Protein AF-E9CVI7-F1 (afdb_monomer)

InterPro domains:
  IPR015943 WD40/YVTN repeat-like-containing domain superfamily [G3DSA:2.130.10.10] (1-121)
  IPR036322 WD40-repeat-containing domain superfamily [SSF50978] (2-118)

Organism: Coccidioides posadasii (strain RMSCC 757 / Silveira) (NCBI:txid443226)

Sequence (121 aa):
MDDTVKLWNVDLDSKEIYCQYRLFLGAVTPALAVSFSPDGYAIAAASYNNLTIWNADRGGTPMAAWDGYLDKSNDEANHDKSIELDPSSVSMMDRPLSWDTDGKKLALGFGEKVAIINLQR

Mean predicted aligned error: 10.74 Å

Secondary structure (DSSP,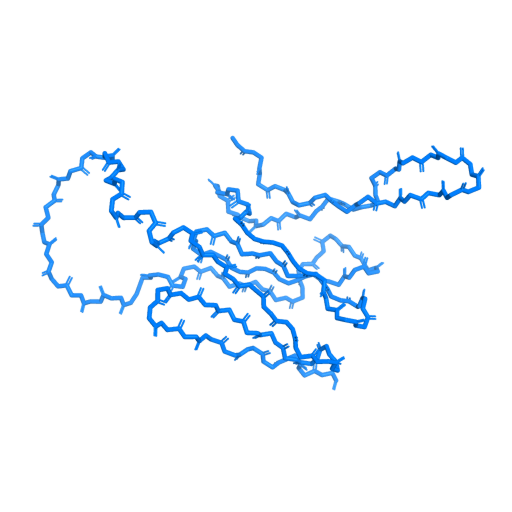 8-state):
---EEEEEEEETTTTEEEEEEEEE-SSSS--SEEEE-TTSSEEEEE-SS-EEEEETTT-SSEEEEE--TTTT--------------TTGGGGG---EEE-TTSSEEEEEETTEEEEEE---

Radius of gyration: 16.55 Å; Cα contacts (8 Å, |Δi|>4): 226; chains: 1; bounding box: 49×38×40 Å

pLDDT: mean 74.53, std 16.67, range [36.34, 92.75]

Solvent-accessible surface area (backbone atoms only — not comparable to full-atom values): 7503 Å² total; per-residue (Å²): 130,67,36,61,51,71,43,68,45,74,43,80,88,80,69,47,76,47,77,73,34,68,35,72,66,89,40,103,48,46,70,68,27,74,45,69,26,73,71,58,55,33,37,39,36,31,33,91,46,34,42,37,30,29,40,58,87,75,41,71,57,65,76,44,75,45,77,60,78,68,82,75,74,88,68,94,71,94,71,97,66,81,92,71,85,52,82,81,57,55,62,73,60,58,46,55,69,47,57,39,83,82,42,41,35,40,39,40,43,51,75,98,45,74,48,78,45,75,56,87,125

Structure (mmCIF, N/CA/C/O backbone):
data_AF-E9CVI7-F1
#
_entry.id   AF-E9CVI7-F1
#
loop_
_atom_site.group_PDB
_atom_site.id
_atom_site.type_symbol
_atom_site.label_atom_id
_atom_site.label_alt_id
_atom_site.label_comp_id
_atom_site.label_asym_id
_atom_site.label_entity_id
_atom_site.label_seq_id
_atom_site.pdbx_PDB_ins_code
_atom_site.Cartn_x
_atom_site.Cartn_y
_atom_site.Cartn_z
_atom_site.occupancy
_atom_site.B_iso_or_equiv
_atom_site.auth_seq_id
_atom_site.auth_comp_id
_atom_site.auth_asym_id
_atom_site.auth_atom_id
_atom_site.pdbx_PDB_model_num
ATOM 1 N N . MET A 1 1 ? 13.576 11.525 8.155 1.00 57.78 1 MET A N 1
ATOM 2 C CA . MET A 1 1 ? 12.304 11.185 7.491 1.00 57.78 1 MET A CA 1
ATOM 3 C C . MET A 1 1 ? 11.979 9.753 7.842 1.00 57.78 1 MET A C 1
ATOM 5 O O . MET A 1 1 ? 12.881 8.928 7.823 1.00 57.78 1 MET A O 1
ATOM 9 N N . ASP A 1 2 ? 10.738 9.508 8.225 1.00 67.44 2 ASP A N 1
ATOM 10 C CA . ASP A 1 2 ? 10.204 8.221 8.647 1.00 67.44 2 ASP A CA 1
ATOM 11 C C . ASP A 1 2 ? 10.075 7.310 7.414 1.00 67.44 2 ASP A C 1
ATOM 13 O O . ASP A 1 2 ? 9.474 7.693 6.413 1.00 67.44 2 ASP A O 1
ATOM 17 N N . ASP A 1 3 ? 10.613 6.100 7.483 1.00 77.62 3 ASP A N 1
ATOM 18 C CA . ASP A 1 3 ? 10.599 5.065 6.436 1.00 77.62 3 ASP A CA 1
ATOM 19 C C . ASP A 1 3 ? 9.446 4.064 6.615 1.00 77.62 3 ASP A C 1
ATOM 21 O O . ASP A 1 3 ? 9.492 2.905 6.190 1.00 77.62 3 ASP A O 1
ATOM 25 N N . THR A 1 4 ? 8.387 4.518 7.286 1.00 83.69 4 THR A N 1
ATOM 26 C CA . THR A 1 4 ? 7.274 3.665 7.698 1.00 83.69 4 THR A CA 1
ATOM 27 C C . THR A 1 4 ? 5.974 4.107 7.055 1.00 83.69 4 THR A C 1
ATOM 29 O O . THR A 1 4 ? 5.621 5.285 7.072 1.00 83.69 4 THR A O 1
ATOM 32 N N . VAL A 1 5 ? 5.216 3.137 6.553 1.00 86.31 5 VAL A N 1
ATOM 33 C CA . VAL A 1 5 ? 3.796 3.295 6.242 1.00 86.31 5 VAL A CA 1
ATOM 34 C C . VAL A 1 5 ? 3.007 2.782 7.435 1.00 86.31 5 VAL A C 1
ATOM 36 O O . VAL A 1 5 ? 3.233 1.679 7.927 1.00 86.31 5 VAL A O 1
ATOM 39 N N . LYS A 1 6 ? 2.091 3.599 7.950 1.00 88.38 6 LYS A N 1
ATOM 40 C CA . LYS A 1 6 ? 1.266 3.241 9.107 1.00 88.38 6 LYS A CA 1
ATOM 41 C C . LYS A 1 6 ? -0.143 2.947 8.628 1.00 88.38 6 LYS A C 1
ATOM 43 O O . LYS A 1 6 ? -0.765 3.806 8.008 1.00 88.38 6 LYS A O 1
ATOM 48 N N . LEU A 1 7 ? -0.629 1.751 8.938 1.00 88.12 7 LEU A N 1
ATOM 49 C CA . LEU A 1 7 ? -2.021 1.392 8.741 1.00 88.12 7 LEU A CA 1
ATOM 50 C C . LEU A 1 7 ? -2.800 1.710 10.012 1.00 88.12 7 LEU A C 1
ATOM 52 O O . LEU A 1 7 ? -2.477 1.208 11.091 1.00 88.12 7 LEU A O 1
ATOM 56 N N . TRP A 1 8 ? -3.818 2.547 9.870 1.00 89.75 8 TRP A N 1
ATOM 57 C CA . TRP A 1 8 ? -4.698 2.953 10.953 1.00 89.75 8 TRP A CA 1
ATOM 58 C C . TRP A 1 8 ? -6.065 2.331 10.734 1.00 89.75 8 TRP A C 1
ATOM 60 O O . TRP A 1 8 ? -6.589 2.379 9.623 1.00 89.75 8 TRP A O 1
ATOM 70 N N . ASN A 1 9 ? -6.627 1.769 11.797 1.00 88.75 9 ASN A N 1
ATOM 71 C CA . ASN A 1 9 ? -8.019 1.364 11.810 1.00 88.75 9 ASN A CA 1
ATOM 72 C C . ASN A 1 9 ? -8.828 2.442 12.539 1.00 88.75 9 ASN A C 1
ATOM 74 O O . ASN A 1 9 ? -8.368 3.004 13.539 1.00 88.75 9 ASN A O 1
ATOM 78 N N . VAL A 1 10 ? -9.999 2.749 11.992 1.00 90.56 10 VAL A N 1
ATOM 79 C CA . VAL A 1 10 ? -10.933 3.732 12.531 1.00 90.56 10 VAL A CA 1
ATOM 80 C C . VAL A 1 10 ? -12.185 2.978 12.923 1.00 90.56 10 VAL A C 1
ATOM 82 O O . VAL A 1 10 ? -12.915 2.479 12.068 1.00 90.56 10 VAL A O 1
ATOM 85 N N . ASP A 1 11 ? -12.429 2.910 14.221 1.00 91.00 11 ASP A N 1
ATOM 86 C CA . ASP A 1 11 ? -13.678 2.387 14.738 1.00 91.00 11 ASP A CA 1
ATOM 87 C C . ASP A 1 11 ? -14.704 3.526 14.763 1.00 91.00 11 ASP A C 1
ATOM 89 O O . ASP A 1 11 ? -14.529 4.544 15.436 1.00 91.00 11 ASP A O 1
ATOM 93 N N . LEU A 1 12 ? -15.761 3.379 13.965 1.00 91.50 12 LEU A N 1
ATOM 94 C CA . LEU A 1 12 ? -16.803 4.394 13.822 1.00 91.50 12 LEU A CA 1
ATOM 95 C C . LEU A 1 12 ? -17.733 4.451 15.040 1.00 91.50 12 LEU A C 1
ATOM 97 O O . LEU A 1 12 ? -18.284 5.520 15.317 1.00 91.50 12 LEU A O 1
ATOM 101 N N . ASP A 1 13 ? -17.885 3.341 15.766 1.00 91.50 13 ASP A N 1
ATOM 102 C CA . ASP A 1 13 ? -18.773 3.256 16.924 1.00 91.50 13 ASP A CA 1
ATOM 103 C C . ASP A 1 13 ? -18.117 3.907 18.144 1.00 91.50 13 ASP A C 1
ATOM 105 O O . ASP A 1 13 ? -18.719 4.757 18.806 1.00 91.50 13 ASP A O 1
ATOM 109 N N . SER A 1 14 ? -16.853 3.566 18.409 1.00 91.06 14 SER A N 1
ATOM 110 C CA . SER A 1 14 ? -16.077 4.158 19.507 1.00 91.06 14 SER A CA 1
ATOM 111 C C . SER A 1 14 ? -15.459 5.519 19.158 1.00 91.06 14 SER A C 1
ATOM 113 O O . SER A 1 14 ? -15.078 6.266 20.059 1.00 91.06 14 SER A O 1
ATOM 115 N N . LYS A 1 15 ? -15.407 5.885 17.865 1.00 91.19 15 LYS A N 1
ATOM 116 C CA . LYS A 1 15 ? -14.709 7.072 17.326 1.00 91.19 15 LYS A CA 1
ATOM 117 C C . LYS A 1 15 ? -13.218 7.098 17.663 1.00 91.19 15 LYS A C 1
ATOM 119 O O . LYS A 1 15 ? -12.610 8.170 17.727 1.00 91.19 15 LYS A O 1
ATOM 124 N N . GLU A 1 16 ? -12.627 5.930 17.871 1.00 92.75 16 GLU A N 1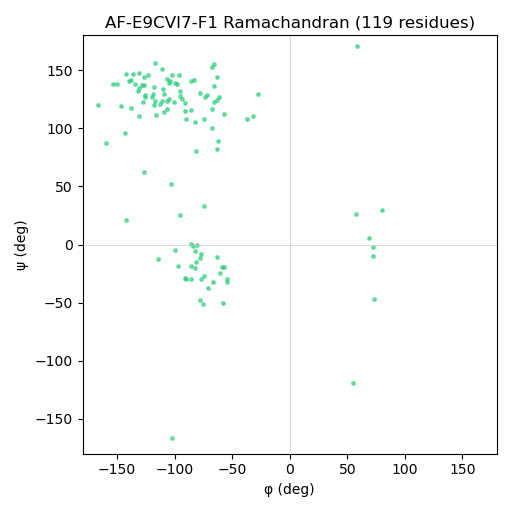
ATOM 125 C CA . GLU A 1 16 ? -11.207 5.788 18.150 1.00 92.75 16 GLU A CA 1
ATOM 126 C C . GLU A 1 16 ? -10.426 5.464 16.875 1.00 92.75 16 GLU A C 1
ATOM 128 O O . GLU A 1 16 ? -10.891 4.769 15.969 1.00 92.75 16 GLU A O 1
ATOM 133 N N . ILE A 1 17 ? -9.201 5.983 16.814 1.00 91.75 17 ILE A N 1
ATOM 134 C CA . ILE A 1 17 ? -8.249 5.704 15.743 1.00 91.75 17 ILE A CA 1
ATOM 135 C C . ILE A 1 17 ? -7.046 5.038 16.390 1.00 91.75 17 ILE A C 1
ATOM 137 O O . ILE A 1 17 ? -6.381 5.641 17.235 1.00 91.75 17 ILE A O 1
ATOM 141 N N . TYR A 1 18 ? -6.735 3.814 15.980 1.00 90.81 18 TYR A N 1
ATOM 142 C CA . TYR A 1 18 ? -5.570 3.096 16.482 1.00 90.81 18 TYR A CA 1
ATOM 143 C C . TYR A 1 18 ? -4.686 2.614 15.336 1.00 90.81 18 TYR A C 1
ATOM 145 O O . TYR A 1 18 ? -5.143 2.258 14.250 1.00 90.81 18 TYR A O 1
ATOM 153 N N . CYS A 1 19 ? -3.374 2.641 15.568 1.00 89.06 19 CYS A N 1
ATOM 154 C CA . CYS A 1 19 ? -2.398 2.143 14.606 1.00 89.06 19 CYS A CA 1
ATOM 155 C C . CYS A 1 19 ? -2.445 0.616 14.633 1.00 89.06 19 CYS A C 1
ATOM 157 O O . CYS A 1 19 ? -1.973 0.008 15.591 1.00 89.06 19 CYS A O 1
ATOM 159 N N . GLN A 1 20 ? -2.992 0.011 13.582 1.00 88.00 20 GLN A N 1
ATOM 160 C CA . GLN A 1 20 ? -3.077 -1.437 13.446 1.00 88.00 20 GLN A CA 1
ATOM 161 C C . GLN A 1 20 ? -1.710 -2.029 13.087 1.00 88.00 20 GLN A C 1
ATOM 163 O O . GLN A 1 20 ? -1.222 -2.914 13.786 1.00 88.00 20 GLN A O 1
ATOM 168 N N . TYR A 1 21 ? -1.048 -1.491 12.055 1.00 87.56 21 TYR A N 1
ATOM 169 C CA . TYR A 1 21 ? 0.264 -1.975 11.616 1.00 87.56 21 TYR A CA 1
ATOM 170 C C . TYR A 1 21 ? 1.232 -0.840 11.304 1.00 87.56 21 TYR A C 1
ATOM 172 O O . TYR A 1 21 ? 0.859 0.212 10.787 1.00 87.56 21 TYR A O 1
ATOM 180 N N . ARG A 1 22 ? 2.516 -1.086 11.576 1.00 86.88 22 ARG A N 1
ATOM 181 C CA . ARG A 1 22 ? 3.630 -0.290 11.053 1.00 86.88 22 ARG A CA 1
ATOM 182 C C . ARG A 1 22 ? 4.368 -1.136 10.030 1.00 86.88 22 ARG A C 1
ATOM 184 O O . ARG A 1 22 ? 4.933 -2.170 10.372 1.00 86.88 22 ARG A O 1
ATOM 191 N N . LEU A 1 23 ? 4.306 -0.708 8.781 1.00 86.19 23 LEU A N 1
ATOM 192 C CA . LEU A 1 23 ? 4.878 -1.369 7.621 1.00 86.19 23 LEU A CA 1
ATOM 193 C C . LEU A 1 23 ? 6.192 -0.675 7.277 1.00 86.19 23 LEU A C 1
ATOM 195 O O . LEU A 1 23 ? 6.231 0.541 7.090 1.00 86.19 23 LEU A O 1
ATOM 199 N N . PHE A 1 24 ? 7.274 -1.442 7.249 1.00 82.44 24 PHE A N 1
ATOM 200 C CA . PHE A 1 24 ? 8.614 -0.916 7.021 1.00 82.44 24 PHE A CA 1
ATOM 201 C C . PHE A 1 24 ? 8.955 -0.988 5.533 1.00 82.44 24 PHE A C 1
ATOM 203 O O . PHE A 1 24 ? 8.871 -2.070 4.953 1.00 82.44 24 PHE A O 1
ATOM 210 N N . LEU A 1 25 ? 9.331 0.141 4.919 1.00 75.56 25 LEU A N 1
ATOM 211 C CA . LEU A 1 25 ? 9.686 0.187 3.493 1.00 75.56 25 LEU A CA 1
ATOM 212 C C . LEU A 1 25 ? 11.093 -0.338 3.197 1.00 75.56 25 LEU A C 1
ATOM 214 O O . LEU A 1 25 ? 11.446 -0.480 2.031 1.00 75.56 25 LEU A O 1
ATOM 218 N N . GLY A 1 26 ? 11.928 -0.560 4.217 1.00 63.97 26 GLY A N 1
ATOM 219 C CA . GLY A 1 26 ? 13.326 -0.962 4.020 1.00 63.97 26 GLY A CA 1
ATOM 220 C C . GLY A 1 26 ? 14.237 0.156 3.497 1.00 63.97 26 GLY A C 1
ATOM 221 O O . GLY A 1 26 ? 15.454 -0.001 3.490 1.00 63.97 26 GLY A O 1
ATOM 222 N N . ALA A 1 27 ? 13.669 1.290 3.077 1.00 63.50 27 ALA A N 1
ATOM 223 C CA . ALA A 1 27 ? 14.359 2.374 2.395 1.00 63.50 27 ALA A CA 1
ATOM 224 C C . ALA A 1 27 ? 14.613 3.556 3.333 1.00 63.50 27 ALA A C 1
ATOM 226 O O . ALA A 1 27 ? 13.696 3.994 4.011 1.00 63.50 27 ALA A O 1
ATOM 227 N N . VAL A 1 28 ? 15.772 4.215 3.241 1.00 65.56 28 VAL A N 1
ATOM 228 C CA . VAL A 1 28 ? 16.014 5.532 3.882 1.00 65.56 28 VAL A CA 1
ATOM 229 C C . VAL A 1 28 ? 15.294 6.664 3.115 1.00 65.56 28 VAL A C 1
ATOM 231 O O . VAL A 1 28 ? 15.797 7.774 2.973 1.00 65.56 28 VAL A O 1
ATOM 234 N N . THR A 1 29 ? 14.131 6.380 2.527 1.00 71.25 29 THR A N 1
ATOM 235 C CA . THR A 1 29 ? 13.347 7.337 1.735 1.00 71.25 29 THR A CA 1
ATOM 236 C C . THR A 1 29 ? 11.861 7.172 2.048 1.00 71.25 29 THR A C 1
ATOM 238 O O . THR A 1 29 ? 11.406 6.039 2.224 1.00 71.25 29 THR A O 1
ATOM 241 N N . PRO A 1 30 ? 11.095 8.275 2.132 1.00 75.88 30 PRO A N 1
ATOM 242 C CA . PRO A 1 30 ? 9.665 8.214 2.410 1.00 75.88 30 PRO A CA 1
ATOM 243 C C . PRO A 1 30 ? 8.899 7.540 1.263 1.00 75.88 30 PRO A C 1
ATOM 245 O O . PRO A 1 30 ? 9.327 7.563 0.104 1.00 75.88 30 PRO A O 1
ATOM 248 N N . ALA A 1 31 ? 7.730 6.980 1.579 1.00 81.69 31 ALA A N 1
ATOM 249 C CA . ALA A 1 31 ? 6.770 6.574 0.558 1.00 81.69 31 ALA A CA 1
ATOM 250 C C . ALA A 1 31 ? 6.244 7.824 -0.167 1.00 81.69 31 ALA A C 1
ATOM 252 O O . ALA A 1 31 ? 5.708 8.730 0.470 1.00 81.69 31 ALA A O 1
ATOM 253 N N . LEU A 1 32 ? 6.403 7.869 -1.489 1.00 83.00 32 LEU A N 1
ATOM 254 C CA . LEU A 1 32 ? 5.891 8.940 -2.350 1.00 83.00 32 LEU A CA 1
ATOM 255 C C . LEU A 1 32 ? 4.443 8.673 -2.770 1.00 83.00 32 LEU A C 1
ATOM 257 O O . LEU A 1 32 ? 3.672 9.606 -2.964 1.00 83.00 32 LEU A O 1
ATOM 261 N N . ALA A 1 33 ? 4.067 7.397 -2.870 1.00 85.50 33 ALA A N 1
ATOM 262 C CA . ALA A 1 33 ? 2.708 6.978 -3.167 1.00 85.50 33 ALA A CA 1
ATOM 263 C C . ALA A 1 33 ? 2.337 5.723 -2.382 1.00 85.50 33 ALA A C 1
ATOM 265 O O . ALA A 1 33 ? 3.173 4.847 -2.145 1.00 85.50 33 ALA A O 1
ATOM 266 N N . VAL A 1 34 ? 1.063 5.634 -2.009 1.00 87.81 34 VAL A N 1
ATOM 267 C CA . VAL A 1 34 ? 0.462 4.487 -1.324 1.00 87.81 34 VAL A CA 1
ATOM 268 C C . VAL A 1 34 ? -0.908 4.200 -1.926 1.00 87.81 34 VAL A C 1
ATOM 270 O O . VAL A 1 34 ? -1.633 5.130 -2.274 1.00 87.81 34 VAL A O 1
ATOM 273 N N . SER A 1 35 ? -1.270 2.926 -2.074 1.00 90.56 35 SER A N 1
ATOM 274 C CA . SER A 1 35 ? -2.569 2.546 -2.633 1.00 90.56 35 SER A CA 1
ATOM 275 C C . SER A 1 35 ? -3.032 1.178 -2.141 1.00 90.56 35 SER A C 1
ATOM 277 O O . SER A 1 35 ? -2.243 0.231 -2.082 1.00 90.56 35 SER A O 1
ATOM 279 N N . PHE A 1 36 ? -4.320 1.077 -1.824 1.00 88.81 36 PHE A N 1
ATOM 280 C CA . PHE A 1 36 ? -4.988 -0.181 -1.504 1.00 88.81 36 PHE A CA 1
ATOM 281 C C . PHE A 1 36 ? -5.413 -0.908 -2.771 1.00 88.81 36 PHE A C 1
ATOM 283 O O . PHE A 1 36 ? -5.913 -0.284 -3.708 1.00 88.81 36 PHE A O 1
ATOM 290 N N . SER A 1 37 ? -5.284 -2.232 -2.767 1.00 88.56 37 SER A N 1
ATOM 291 C CA . SER A 1 37 ? -5.980 -3.047 -3.750 1.00 88.56 37 SER A CA 1
ATOM 292 C C . SER A 1 37 ? -7.501 -2.886 -3.572 1.00 88.56 37 SER A C 1
ATOM 294 O O . SER A 1 37 ? -7.976 -2.764 -2.439 1.00 88.56 37 SER A O 1
ATOM 296 N N . PRO A 1 38 ? -8.297 -2.895 -4.657 1.00 86.12 38 PRO A N 1
ATOM 297 C CA . PRO A 1 38 ? -9.750 -2.730 -4.578 1.00 86.12 38 PRO A CA 1
ATOM 298 C C . PRO A 1 38 ? -10.454 -3.806 -3.749 1.00 86.12 38 PRO A C 1
ATOM 300 O O . PRO A 1 38 ? -11.532 -3.571 -3.215 1.00 86.12 38 PRO A O 1
ATOM 303 N N . ASP A 1 39 ? -9.831 -4.977 -3.622 1.00 85.50 39 ASP A N 1
ATOM 304 C CA . ASP A 1 39 ? -10.295 -6.088 -2.790 1.00 85.50 39 ASP A CA 1
ATOM 305 C C . ASP A 1 39 ? -9.877 -5.973 -1.308 1.00 85.50 39 ASP A C 1
ATOM 307 O O . ASP A 1 39 ? -10.204 -6.854 -0.515 1.00 85.50 39 ASP A O 1
ATOM 311 N N . GLY A 1 40 ? -9.136 -4.924 -0.930 1.00 85.94 40 GLY A N 1
ATOM 312 C CA . GLY A 1 40 ? -8.666 -4.661 0.433 1.00 85.94 40 GLY A CA 1
ATOM 313 C C . GLY A 1 40 ? -7.546 -5.579 0.929 1.00 85.94 40 GLY A C 1
ATOM 314 O O . GLY A 1 40 ? -7.052 -5.384 2.032 1.00 85.94 40 GLY A O 1
ATOM 315 N N . TYR A 1 41 ? -7.115 -6.560 0.138 1.00 86.25 41 TYR A N 1
ATOM 316 C CA . TYR A 1 41 ? -6.175 -7.595 0.573 1.00 86.25 41 TYR A CA 1
ATOM 317 C C . TYR A 1 41 ? -4.720 -7.117 0.649 1.00 86.25 41 TYR A C 1
ATOM 319 O O . TYR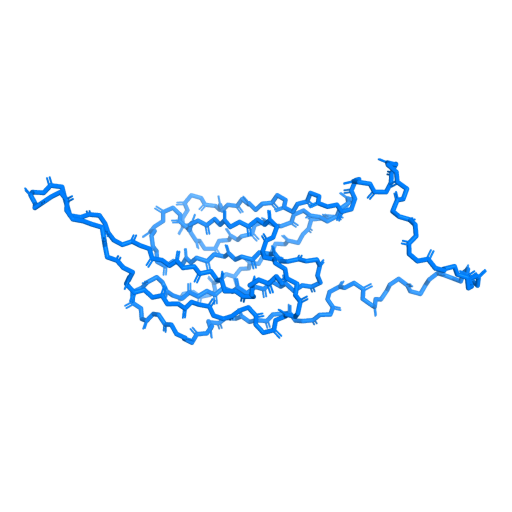 A 1 41 ? -3.927 -7.640 1.439 1.00 86.25 41 TYR A O 1
ATOM 327 N N . ALA A 1 42 ? -4.344 -6.154 -0.191 1.00 88.75 42 ALA A N 1
ATOM 328 C CA . ALA A 1 42 ? -2.973 -5.711 -0.355 1.00 88.75 42 ALA A CA 1
ATOM 329 C C . ALA A 1 42 ? -2.844 -4.188 -0.277 1.00 88.75 42 ALA A C 1
ATOM 331 O O . ALA A 1 42 ? -3.710 -3.427 -0.705 1.00 88.75 42 ALA A O 1
ATOM 332 N N . ILE A 1 43 ? -1.700 -3.751 0.238 1.00 89.25 43 ILE A N 1
ATOM 333 C CA . ILE A 1 43 ? -1.278 -2.352 0.258 1.00 89.25 43 ILE A CA 1
ATOM 334 C C . ILE A 1 43 ? 0.026 -2.273 -0.518 1.00 89.25 43 ILE A C 1
ATOM 336 O O . ILE A 1 43 ? 0.967 -2.999 -0.205 1.00 89.25 43 ILE A O 1
ATOM 340 N N . ALA A 1 44 ? 0.096 -1.387 -1.506 1.00 88.94 44 ALA A N 1
ATOM 341 C CA . ALA A 1 44 ? 1.333 -1.053 -2.198 1.00 88.94 44 ALA A CA 1
ATOM 342 C C . ALA A 1 44 ? 1.838 0.313 -1.737 1.00 88.94 44 ALA A C 1
ATOM 344 O O . ALA A 1 44 ? 1.052 1.252 -1.608 1.00 88.94 44 ALA A O 1
ATOM 345 N N . ALA A 1 45 ? 3.148 0.435 -1.542 1.00 87.75 45 ALA A N 1
ATOM 346 C CA . ALA A 1 45 ? 3.816 1.718 -1.385 1.00 87.75 45 ALA A CA 1
ATOM 347 C C . ALA A 1 45 ? 5.052 1.800 -2.273 1.00 87.75 45 ALA A C 1
ATOM 349 O O . ALA A 1 45 ? 5.894 0.900 -2.270 1.00 87.75 45 ALA A O 1
ATOM 350 N N . ALA A 1 46 ? 5.167 2.912 -2.990 1.00 85.12 46 ALA A N 1
ATOM 351 C CA . ALA A 1 46 ? 6.313 3.237 -3.820 1.00 85.12 46 ALA A CA 1
ATOM 352 C C . ALA A 1 46 ? 7.100 4.386 -3.182 1.00 85.12 46 ALA A C 1
ATOM 354 O O . ALA A 1 46 ? 6.531 5.420 -2.827 1.00 85.12 46 ALA A O 1
ATOM 355 N N . SER A 1 47 ? 8.408 4.206 -3.045 1.00 80.50 47 SER A N 1
ATOM 356 C CA . SER A 1 47 ? 9.366 5.260 -2.721 1.00 80.50 47 SER A CA 1
ATOM 357 C C . SER A 1 47 ? 10.124 5.691 -3.979 1.00 80.50 47 SER A C 1
ATOM 359 O O . SER A 1 47 ? 9.737 5.375 -5.109 1.00 80.50 47 SER A O 1
ATOM 361 N N . TYR A 1 48 ? 11.212 6.440 -3.794 1.00 75.75 48 TYR A N 1
ATOM 362 C CA . TYR A 1 48 ? 12.045 6.887 -4.903 1.00 75.75 48 TYR A CA 1
ATOM 363 C C . TYR A 1 48 ? 12.578 5.703 -5.726 1.00 75.75 48 TYR A C 1
ATOM 365 O O . TYR A 1 48 ? 12.355 5.675 -6.935 1.00 75.75 48 TYR A O 1
ATOM 373 N N . ASN A 1 49 ? 13.175 4.705 -5.061 1.00 74.69 49 ASN A N 1
ATOM 374 C CA . ASN A 1 49 ? 13.823 3.547 -5.695 1.00 74.69 49 ASN A CA 1
ATOM 375 C C . ASN A 1 49 ? 13.139 2.206 -5.414 1.00 74.69 49 ASN A C 1
ATOM 377 O O . ASN A 1 49 ? 13.506 1.211 -6.047 1.00 74.69 49 ASN A O 1
ATOM 381 N N . ASN A 1 50 ? 12.210 2.165 -4.455 1.00 80.06 50 ASN A N 1
ATOM 382 C CA . ASN A 1 50 ? 11.706 0.910 -3.921 1.00 80.06 50 ASN A CA 1
ATOM 383 C C . ASN A 1 50 ? 10.192 0.816 -4.077 1.00 80.06 50 ASN A C 1
ATOM 385 O O . ASN A 1 50 ? 9.467 1.803 -3.963 1.00 80.06 50 ASN A O 1
ATOM 389 N N . LEU A 1 51 ? 9.709 -0.397 -4.302 1.00 85.62 51 LEU A N 1
ATOM 390 C CA . LEU A 1 51 ? 8.294 -0.728 -4.267 1.00 85.62 51 LEU A CA 1
ATOM 391 C C . LEU A 1 51 ? 8.108 -1.875 -3.295 1.00 85.62 51 LEU A C 1
ATOM 393 O O . LEU A 1 51 ? 8.739 -2.920 -3.431 1.00 85.62 51 LEU A O 1
ATOM 397 N N . THR A 1 52 ? 7.212 -1.694 -2.338 1.00 86.88 52 THR A N 1
ATOM 398 C CA . THR A 1 52 ? 6.879 -2.744 -1.384 1.00 86.88 52 THR A CA 1
ATOM 399 C C . THR A 1 52 ? 5.377 -2.969 -1.361 1.00 86.88 52 THR A C 1
ATOM 401 O O . THR A 1 52 ? 4.590 -2.025 -1.402 1.00 86.88 52 THR A O 1
ATOM 404 N N . ILE A 1 53 ? 4.984 -4.239 -1.326 1.00 88.88 53 ILE A N 1
ATOM 405 C CA . ILE A 1 53 ? 3.600 -4.681 -1.216 1.00 88.88 53 ILE A CA 1
ATOM 406 C C . ILE A 1 53 ? 3.467 -5.490 0.068 1.00 88.88 53 ILE A C 1
ATOM 408 O O . ILE A 1 53 ? 4.232 -6.427 0.297 1.00 88.88 53 ILE A O 1
ATOM 412 N N . TRP A 1 54 ? 2.471 -5.163 0.884 1.00 89.56 54 TRP A N 1
ATOM 413 C CA . TRP A 1 54 ? 2.120 -5.899 2.096 1.00 89.56 54 TRP A CA 1
ATOM 414 C C . TRP A 1 54 ? 0.719 -6.473 1.990 1.00 89.56 54 TRP A C 1
ATOM 416 O O . TRP A 1 54 ? -0.134 -5.953 1.273 1.00 89.56 54 TRP A O 1
ATOM 426 N N . ASN A 1 55 ? 0.482 -7.521 2.768 1.00 88.31 55 ASN A N 1
ATOM 427 C CA . ASN A 1 55 ? -0.860 -7.992 3.051 1.00 88.31 55 ASN A CA 1
ATOM 428 C C . ASN A 1 55 ? -1.503 -7.076 4.106 1.00 88.31 55 ASN 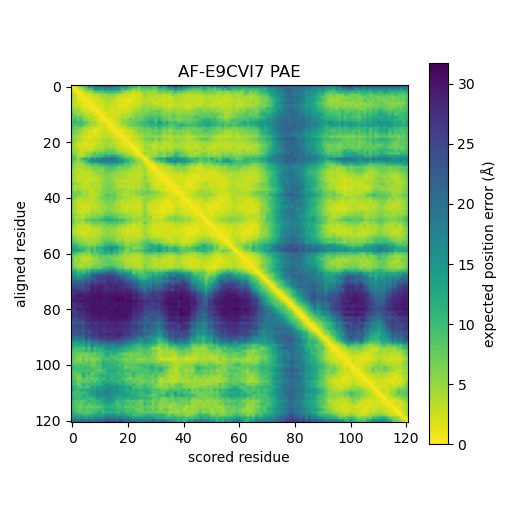A C 1
ATOM 430 O O . ASN A 1 55 ? -0.886 -6.828 5.146 1.00 88.31 55 ASN A O 1
ATOM 434 N N . ALA A 1 56 ? -2.720 -6.598 3.848 1.00 85.38 56 ALA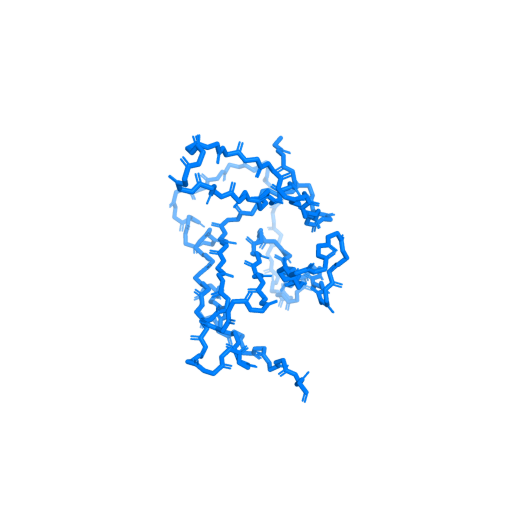 A N 1
ATOM 435 C CA . ALA A 1 56 ? -3.422 -5.682 4.743 1.00 85.38 56 ALA A CA 1
ATOM 436 C C . ALA A 1 56 ? -3.808 -6.332 6.085 1.00 85.38 56 ALA A C 1
ATOM 438 O O . ALA A 1 56 ? -3.769 -5.656 7.107 1.00 85.38 56 ALA A O 1
ATOM 439 N N . ASP A 1 57 ? -4.099 -7.639 6.095 1.00 83.75 57 ASP A N 1
ATOM 440 C CA . ASP A 1 57 ? -4.597 -8.366 7.274 1.00 83.75 57 ASP A CA 1
ATOM 441 C C . ASP A 1 57 ? -3.490 -8.983 8.135 1.00 83.75 57 ASP A C 1
ATOM 443 O O . ASP A 1 57 ? -3.669 -9.206 9.331 1.00 83.75 57 ASP A O 1
ATOM 447 N N . ARG A 1 58 ? -2.347 -9.336 7.535 1.00 79.12 58 ARG A N 1
ATOM 448 C CA . ARG A 1 58 ? -1.246 -9.988 8.266 1.00 79.12 58 ARG A CA 1
ATOM 449 C C . ARG A 1 58 ? -0.252 -8.993 8.849 1.00 79.12 58 ARG A C 1
ATOM 451 O O . ARG A 1 58 ? 0.332 -9.288 9.889 1.00 79.12 58 ARG A O 1
ATOM 458 N N . GLY A 1 59 ? -0.087 -7.832 8.210 1.00 72.19 59 GLY A N 1
ATOM 459 C CA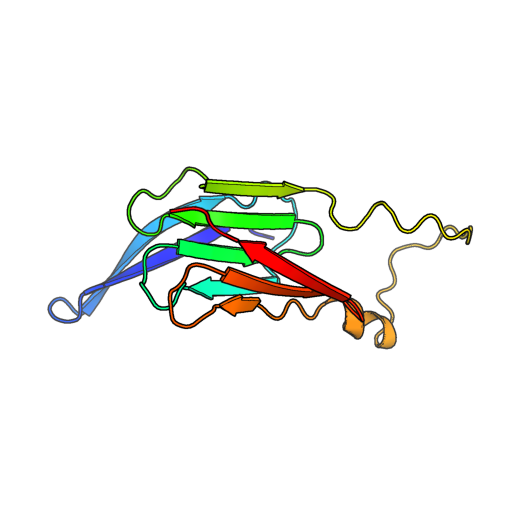 . GLY A 1 59 ? 0.850 -6.793 8.630 1.00 72.19 59 GLY A CA 1
ATOM 460 C C . GLY A 1 59 ? 2.317 -7.251 8.709 1.00 72.19 59 GLY A C 1
ATOM 461 O O . GLY A 1 59 ? 2.651 -8.428 8.592 1.00 72.19 59 GLY A O 1
ATOM 462 N N . GLY A 1 60 ? 3.226 -6.293 8.904 1.00 71.56 60 GLY A N 1
ATOM 463 C CA . GLY A 1 60 ? 4.623 -6.523 9.307 1.00 71.56 60 GLY A CA 1
ATOM 464 C C . GLY A 1 60 ? 5.578 -7.093 8.249 1.00 71.56 60 GLY A C 1
ATOM 465 O O . GLY A 1 60 ? 6.676 -6.565 8.093 1.00 71.56 60 GLY A O 1
ATOM 466 N N . THR A 1 61 ? 5.197 -8.136 7.509 1.00 82.31 61 THR A N 1
ATOM 467 C CA . THR A 1 61 ? 6.055 -8.774 6.498 1.00 82.31 61 THR A CA 1
ATOM 468 C C . THR A 1 61 ? 5.607 -8.389 5.087 1.00 82.31 61 THR A C 1
ATOM 470 O O . THR A 1 61 ? 4.432 -8.574 4.754 1.00 82.31 61 THR A O 1
ATOM 473 N N . PRO A 1 62 ? 6.504 -7.850 4.241 1.00 85.31 62 PRO A N 1
ATOM 474 C CA . PRO A 1 62 ? 6.170 -7.579 2.851 1.00 85.31 62 PRO A CA 1
ATOM 475 C C . PRO A 1 62 ? 5.913 -8.890 2.104 1.00 85.31 62 PRO A C 1
ATOM 477 O O . PRO A 1 62 ? 6.650 -9.862 2.247 1.00 85.31 62 PRO A O 1
ATOM 480 N N . MET A 1 63 ? 4.856 -8.908 1.297 1.00 85.75 63 MET A N 1
ATOM 481 C CA . MET A 1 63 ? 4.575 -9.991 0.355 1.00 85.75 63 MET A CA 1
ATOM 482 C C . MET A 1 63 ? 5.560 -9.976 -0.811 1.00 85.75 63 MET A C 1
ATOM 484 O O . MET A 1 63 ? 5.958 -11.025 -1.310 1.00 85.75 63 MET A O 1
ATOM 488 N N . ALA A 1 64 ? 5.931 -8.776 -1.247 1.00 84.06 64 ALA A N 1
ATOM 489 C CA . ALA A 1 64 ? 6.940 -8.553 -2.259 1.00 84.06 64 ALA A CA 1
ATOM 490 C C . ALA A 1 64 ? 7.615 -7.211 -1.987 1.00 84.06 64 ALA A C 1
ATOM 492 O O . ALA A 1 64 ? 6.950 -6.234 -1.640 1.00 84.06 64 ALA A O 1
ATOM 493 N N . ALA A 1 65 ? 8.930 -7.176 -2.138 1.00 83.69 65 ALA A N 1
ATOM 494 C CA . ALA A 1 65 ? 9.721 -5.965 -2.049 1.00 83.69 65 ALA A CA 1
ATOM 495 C C . ALA A 1 65 ? 10.692 -5.949 -3.220 1.00 83.69 65 ALA A C 1
ATOM 497 O O . ALA A 1 65 ? 11.267 -6.973 -3.594 1.00 83.69 65 ALA A O 1
ATOM 498 N N . TRP A 1 66 ? 10.835 -4.776 -3.801 1.00 81.31 66 TRP A N 1
ATOM 499 C CA . TRP A 1 66 ? 11.663 -4.531 -4.955 1.00 81.31 66 TRP A CA 1
ATOM 500 C C . TRP A 1 66 ? 12.522 -3.317 -4.666 1.00 81.31 66 TRP A C 1
ATOM 502 O O . TRP A 1 66 ? 12.004 -2.204 -4.604 1.00 81.31 66 TRP A O 1
ATOM 512 N N . ASP A 1 67 ? 13.821 -3.550 -4.516 1.00 74.19 67 ASP A N 1
ATOM 513 C CA . ASP A 1 67 ? 14.813 -2.512 -4.265 1.00 74.19 67 ASP A CA 1
ATOM 514 C C . ASP A 1 67 ? 15.653 -2.264 -5.522 1.00 74.19 67 ASP A C 1
ATOM 516 O O . ASP A 1 67 ? 16.002 -3.197 -6.248 1.00 74.19 67 ASP A O 1
ATOM 520 N N . GLY A 1 68 ? 15.997 -0.999 -5.778 1.00 61.03 68 GLY A N 1
ATOM 521 C CA . GLY A 1 68 ? 16.955 -0.643 -6.832 1.00 61.03 68 GLY A CA 1
ATOM 522 C C . GLY A 1 68 ? 16.388 -0.624 -8.256 1.00 61.03 68 GLY A C 1
ATOM 523 O O . GLY A 1 68 ? 17.130 -0.840 -9.212 1.00 61.03 68 GLY A O 1
ATOM 524 N N . TYR A 1 69 ? 15.097 -0.316 -8.431 1.00 58.84 69 TYR A N 1
ATOM 525 C CA . TYR A 1 69 ? 14.461 -0.237 -9.761 1.00 58.84 69 TYR A CA 1
ATOM 526 C C . TYR A 1 69 ? 15.037 0.852 -10.686 1.00 58.84 69 TYR A C 1
ATOM 528 O O . TYR A 1 69 ? 14.723 0.864 -11.877 1.00 58.84 69 TYR A O 1
ATOM 536 N N . LEU A 1 70 ? 15.880 1.749 -10.162 1.00 53.19 70 LEU A N 1
ATOM 537 C CA . LEU A 1 70 ? 16.462 2.865 -10.907 1.00 53.19 70 LEU A CA 1
ATOM 538 C C . LEU A 1 70 ? 17.900 2.646 -11.412 1.00 53.19 70 LEU A C 1
ATOM 540 O O . LEU A 1 70 ? 18.364 3.477 -12.182 1.00 53.19 70 LEU A O 1
ATOM 544 N N . ASP A 1 71 ? 18.585 1.538 -11.100 1.00 46.53 71 ASP A N 1
ATOM 545 C CA . ASP A 1 71 ? 20.003 1.377 -11.489 1.00 46.53 71 ASP A CA 1
ATOM 546 C C . ASP A 1 71 ? 20.236 0.444 -12.690 1.00 46.53 71 ASP A C 1
ATOM 548 O O . ASP A 1 71 ? 20.998 -0.520 -12.629 1.00 46.53 71 ASP A O 1
ATOM 552 N N . LYS A 1 72 ? 19.527 0.702 -13.800 1.00 44.66 72 LYS A N 1
ATOM 553 C CA . LYS A 1 72 ? 19.865 0.143 -15.129 1.00 44.66 72 LYS A CA 1
ATOM 554 C C . LYS A 1 72 ? 19.646 1.114 -16.292 1.00 44.66 72 LYS A C 1
ATOM 556 O O . LYS A 1 72 ? 19.531 0.673 -17.435 1.00 44.66 72 LYS A O 1
ATOM 561 N N . SER A 1 73 ? 19.609 2.424 -16.052 1.00 41.97 73 SER A N 1
ATOM 562 C CA . SER A 1 73 ? 19.979 3.365 -17.113 1.00 41.97 73 SER A CA 1
ATOM 563 C C . SER A 1 73 ? 21.502 3.459 -17.133 1.00 41.97 73 SER A C 1
ATOM 565 O O . SER A 1 73 ? 22.089 4.381 -16.574 1.00 41.97 73 SER A O 1
ATOM 567 N N . ASN A 1 74 ? 22.140 2.470 -17.762 1.00 40.00 74 ASN A N 1
ATOM 568 C CA . ASN A 1 74 ? 23.412 2.725 -18.424 1.00 40.00 74 ASN A CA 1
ATOM 569 C C . ASN A 1 74 ? 23.109 3.748 -19.521 1.00 40.00 74 ASN A C 1
ATOM 571 O O . ASN A 1 74 ? 22.763 3.354 -20.625 1.00 40.00 74 ASN A O 1
ATOM 575 N N . ASP A 1 75 ? 23.186 5.029 -19.193 1.00 41.25 75 ASP A N 1
ATOM 576 C CA . ASP A 1 75 ? 23.476 6.060 -20.173 1.00 41.25 75 ASP A CA 1
ATOM 577 C C . ASP A 1 75 ? 24.468 7.026 -19.532 1.00 41.25 75 ASP A C 1
ATOM 579 O O . ASP A 1 75 ? 24.260 7.614 -18.470 1.00 41.25 75 ASP A O 1
ATOM 583 N N . GLU A 1 76 ? 25.623 7.061 -20.174 1.00 46.03 76 GLU A N 1
ATOM 584 C CA . GLU A 1 76 ? 26.824 7.792 -19.837 1.00 46.03 76 GLU A CA 1
ATOM 585 C C . GLU A 1 76 ? 26.544 9.296 -19.724 1.00 46.03 76 GLU A C 1
ATOM 587 O O . GLU A 1 76 ? 26.316 9.966 -20.726 1.00 46.03 76 GLU A O 1
ATOM 592 N N . ALA A 1 77 ? 26.640 9.867 -18.523 1.00 37.91 77 ALA A N 1
ATOM 593 C CA . ALA A 1 77 ? 26.955 11.286 -18.364 1.00 37.91 77 ALA A CA 1
ATOM 594 C C . ALA A 1 77 ? 27.489 11.562 -16.958 1.00 37.91 77 ALA A C 1
ATOM 596 O O . ALA A 1 77 ? 26.781 11.919 -16.023 1.00 37.91 77 ALA A O 1
ATOM 597 N N . ASN A 1 78 ? 28.797 11.388 -16.849 1.00 41.22 78 ASN A N 1
ATOM 598 C CA . ASN A 1 78 ? 29.675 12.068 -15.916 1.00 41.22 78 ASN A CA 1
ATOM 599 C C . ASN A 1 78 ? 29.196 13.504 -15.592 1.00 41.22 78 ASN A C 1
ATOM 601 O O . ASN A 1 78 ? 29.302 14.375 -16.452 1.00 41.22 78 ASN A O 1
ATOM 605 N N . HIS A 1 79 ? 28.728 13.774 -14.371 1.00 36.34 79 HIS A N 1
ATOM 606 C CA . HIS A 1 79 ? 29.209 14.937 -13.623 1.00 36.34 79 HIS A CA 1
ATOM 607 C C . HIS A 1 79 ? 28.805 14.883 -12.148 1.00 36.34 79 HIS A C 1
ATOM 609 O O . HIS A 1 79 ? 27.631 14.916 -11.789 1.00 36.34 79 HIS A O 1
ATOM 615 N N . ASP A 1 80 ? 29.836 14.881 -11.314 1.00 48.16 80 ASP A N 1
ATOM 616 C CA . ASP A 1 80 ? 29.847 15.383 -9.948 1.00 48.16 80 ASP A CA 1
ATOM 617 C C . ASP A 1 80 ? 28.988 16.654 -9.818 1.00 48.16 80 ASP A C 1
ATOM 619 O O . ASP A 1 80 ? 29.354 17.708 -10.352 1.00 48.16 80 ASP A O 1
ATOM 623 N N . LYS A 1 81 ? 27.826 16.537 -9.163 1.00 42.78 81 LYS A N 1
ATOM 624 C CA . LYS A 1 81 ? 27.061 17.659 -8.616 1.00 42.78 81 LYS A CA 1
ATOM 625 C C . LYS A 1 81 ? 26.349 17.222 -7.342 1.00 42.78 81 LYS A C 1
ATOM 627 O O . LYS A 1 81 ? 25.494 16.339 -7.342 1.00 42.78 81 LYS A O 1
ATOM 632 N N . SER A 1 82 ? 26.706 17.910 -6.262 1.00 40.94 82 SER A N 1
ATOM 633 C CA . SER A 1 82 ? 25.842 18.203 -5.122 1.00 40.94 82 SER A CA 1
ATOM 634 C C . SER A 1 82 ? 24.371 18.255 -5.538 1.00 40.94 82 SER A C 1
ATOM 636 O O . SER A 1 82 ? 24.032 18.939 -6.501 1.00 40.94 82 SER A O 1
ATOM 638 N N . ILE A 1 83 ? 23.529 17.519 -4.810 1.00 48.50 83 ILE A N 1
ATOM 639 C CA . ILE A 1 83 ? 22.092 17.354 -5.053 1.00 48.50 83 ILE A CA 1
ATOM 640 C C . ILE A 1 83 ? 21.389 18.715 -4.900 1.00 48.50 83 ILE A C 1
ATOM 642 O O . ILE A 1 83 ? 20.846 19.043 -3.849 1.00 48.50 83 ILE A O 1
ATOM 646 N N . GLU A 1 84 ? 21.426 19.530 -5.949 1.00 39.78 84 GLU A N 1
ATOM 647 C CA . GLU A 1 84 ? 20.503 20.636 -6.161 1.00 39.78 84 GLU A CA 1
ATOM 648 C C . GLU A 1 84 ? 19.330 20.071 -6.962 1.00 39.78 84 GLU A C 1
ATOM 650 O O . GLU A 1 84 ? 19.464 19.697 -8.127 1.00 39.78 84 GLU A O 1
ATOM 655 N N . LEU A 1 85 ? 18.185 19.921 -6.297 1.00 43.28 85 LEU A N 1
ATOM 656 C CA . LEU A 1 85 ? 16.953 19.434 -6.910 1.00 43.28 85 LEU A CA 1
ATOM 657 C C . LEU A 1 85 ? 16.446 20.485 -7.912 1.00 43.28 85 LEU A C 1
ATOM 659 O O . LEU A 1 85 ? 15.844 21.482 -7.520 1.00 43.28 85 LEU A O 1
ATOM 663 N N . ASP A 1 86 ? 16.706 20.263 -9.202 1.00 45.69 86 ASP A N 1
ATOM 664 C CA . ASP A 1 86 ? 16.146 21.055 -10.301 1.00 45.69 86 ASP A CA 1
ATOM 665 C C . ASP A 1 86 ? 14.602 20.935 -10.305 1.00 45.69 86 ASP A C 1
ATOM 667 O O . ASP A 1 86 ? 14.080 19.816 -10.349 1.00 45.69 86 ASP A O 1
ATOM 671 N N . PRO A 1 87 ? 13.839 22.046 -10.293 1.00 43.62 87 PRO A N 1
ATOM 672 C CA . PRO A 1 87 ? 12.376 22.035 -10.382 1.00 43.62 87 PRO A CA 1
ATOM 673 C C . PRO A 1 87 ? 11.813 21.337 -11.633 1.00 43.62 87 PRO A C 1
ATOM 675 O O . PRO A 1 87 ? 10.650 20.941 -11.636 1.00 43.62 87 PRO A O 1
ATOM 678 N N . SER A 1 88 ? 12.612 21.159 -12.691 1.00 44.69 88 SER A N 1
ATOM 679 C CA . SER A 1 88 ? 12.238 20.390 -13.887 1.00 44.69 88 SER A CA 1
ATOM 680 C C . SER A 1 88 ? 12.432 18.869 -13.727 1.00 44.69 88 SER A C 1
ATOM 682 O O . SER A 1 88 ? 11.754 18.084 -14.390 1.00 44.69 88 SER A O 1
ATOM 684 N N . SER A 1 89 ? 13.263 18.439 -12.767 1.00 49.12 89 SER A N 1
ATOM 685 C CA . SER A 1 89 ? 13.453 17.036 -12.347 1.00 49.12 89 SER A CA 1
ATOM 686 C C . SER A 1 89 ? 12.309 16.518 -11.456 1.00 49.12 89 SER A C 1
ATOM 688 O O . SER A 1 89 ? 12.177 15.320 -11.210 1.00 49.12 89 SER A O 1
ATOM 690 N N . VAL A 1 90 ? 11.390 17.396 -11.036 1.00 46.94 90 VAL A N 1
ATOM 691 C CA . VAL A 1 90 ? 10.191 17.053 -10.241 1.00 46.94 90 VAL A CA 1
ATOM 692 C C . VAL A 1 90 ? 9.276 16.044 -10.961 1.00 46.94 90 VAL A C 1
ATOM 694 O O . VAL A 1 90 ? 8.530 15.318 -10.309 1.00 46.94 90 VAL A O 1
ATOM 697 N N . SER A 1 91 ? 9.411 15.899 -12.286 1.00 50.66 91 SER A N 1
ATOM 698 C CA . SER A 1 91 ? 8.820 14.810 -13.084 1.00 50.66 91 SER A CA 1
ATOM 699 C C . SER A 1 91 ? 9.182 13.403 -12.563 1.00 50.66 91 SER A C 1
ATOM 701 O O . SER A 1 91 ? 8.379 12.475 -12.640 1.00 50.66 91 SER A O 1
ATOM 703 N N . MET A 1 92 ? 10.355 13.236 -11.940 1.00 54.47 92 MET A N 1
ATOM 704 C CA . MET A 1 92 ? 10.811 11.962 -11.371 1.00 54.47 92 MET A CA 1
ATOM 705 C C . MET A 1 92 ? 10.214 11.647 -9.994 1.00 54.47 92 MET A C 1
ATOM 707 O O . MET A 1 92 ? 10.552 10.604 -9.434 1.00 54.47 92 MET A O 1
ATOM 711 N N . MET A 1 93 ? 9.366 12.508 -9.424 1.00 58.53 93 MET A N 1
ATOM 712 C CA . MET A 1 93 ? 8.772 12.306 -8.093 1.00 58.53 93 MET A CA 1
ATOM 713 C C . MET A 1 93 ? 7.367 11.702 -8.152 1.00 58.53 93 MET A C 1
ATOM 715 O O . MET A 1 93 ? 6.915 11.150 -7.150 1.00 58.53 93 MET A O 1
ATOM 719 N N . ASP A 1 94 ? 6.683 11.773 -9.298 1.00 66.25 94 ASP A N 1
ATOM 720 C CA . ASP A 1 94 ? 5.358 11.172 -9.415 1.00 66.25 94 ASP A CA 1
ATOM 721 C C . ASP A 1 94 ? 5.495 9.644 -9.481 1.00 66.25 94 ASP A C 1
ATOM 723 O O . ASP A 1 94 ? 6.297 9.082 -10.241 1.00 66.25 94 ASP A O 1
ATOM 727 N N . ARG A 1 95 ? 4.768 8.959 -8.603 1.00 75.31 95 ARG A N 1
ATOM 728 C CA . ARG A 1 95 ? 4.758 7.495 -8.486 1.00 75.31 95 ARG A CA 1
ATOM 729 C C . ARG A 1 95 ? 3.311 7.018 -8.563 1.00 75.31 95 ARG A C 1
ATOM 731 O O . ARG A 1 95 ? 2.801 6.474 -7.584 1.00 75.31 95 ARG A O 1
ATOM 738 N N . PRO A 1 96 ? 2.613 7.241 -9.691 1.00 80.25 96 PRO A N 1
ATOM 739 C CA . PRO A 1 96 ? 1.215 6.867 -9.790 1.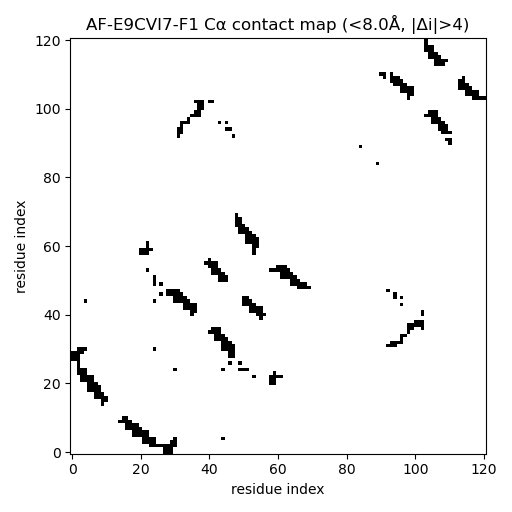00 80.25 96 PRO A CA 1
ATOM 740 C C . PRO A 1 96 ? 1.087 5.349 -9.650 1.00 80.25 96 PRO A C 1
ATOM 742 O O . PRO A 1 96 ? 1.708 4.582 -10.389 1.00 80.25 96 PRO A O 1
ATOM 745 N N . LEU A 1 97 ? 0.270 4.937 -8.685 1.00 86.38 97 LEU A N 1
ATOM 746 C CA . LEU A 1 97 ? -0.090 3.551 -8.417 1.00 86.38 97 LEU A CA 1
ATOM 747 C C . LEU A 1 97 ? -1.558 3.360 -8.783 1.00 86.38 97 LEU A C 1
ATOM 749 O O . LEU A 1 97 ? -2.426 4.053 -8.251 1.00 86.38 97 LEU A O 1
ATOM 753 N N . SER A 1 98 ? -1.840 2.406 -9.664 1.00 87.56 98 SER A N 1
ATOM 754 C CA . SER A 1 98 ? -3.206 2.039 -10.034 1.00 87.56 98 SER A CA 1
ATOM 755 C C . SER A 1 98 ? -3.385 0.534 -9.969 1.00 87.56 98 SER A C 1
ATOM 757 O O . SER A 1 98 ? -2.544 -0.222 -10.449 1.00 87.56 98 SER A O 1
ATOM 759 N N . TRP A 1 99 ? -4.486 0.095 -9.377 1.00 89.88 99 TRP A N 1
ATOM 760 C CA . TRP A 1 99 ? -4.834 -1.313 -9.282 1.00 89.88 99 TRP A CA 1
ATOM 761 C C . TRP A 1 99 ? -5.908 -1.673 -10.302 1.00 89.88 99 TRP A C 1
ATOM 763 O O . TRP A 1 99 ? -6.811 -0.886 -10.580 1.00 89.88 99 TRP A O 1
ATOM 773 N N . ASP A 1 100 ? -5.833 -2.892 -10.825 1.00 89.62 100 ASP A N 1
ATOM 774 C CA . ASP A 1 100 ? -6.948 -3.493 -11.548 1.00 89.62 100 ASP A CA 1
ATOM 775 C C . ASP A 1 100 ? -8.121 -3.776 -10.596 1.00 89.62 100 ASP A C 1
ATOM 777 O O . ASP A 1 100 ? -7.924 -4.019 -9.405 1.00 89.62 100 ASP A O 1
ATOM 781 N N . THR A 1 101 ? -9.334 -3.779 -11.142 1.00 87.00 101 THR A N 1
ATOM 782 C CA . THR A 1 101 ? -10.607 -3.967 -10.425 1.00 87.00 101 THR A CA 1
ATOM 783 C C . THR A 1 101 ? -10.659 -5.251 -9.594 1.00 87.00 101 THR A C 1
ATOM 785 O O . THR A 1 101 ? -11.236 -5.255 -8.511 1.00 87.00 101 THR A O 1
ATOM 788 N N . ASP A 1 102 ? -9.987 -6.307 -10.053 1.00 83.94 102 ASP A N 1
ATOM 789 C CA . ASP A 1 102 ? -9.867 -7.596 -9.365 1.00 83.94 102 ASP A CA 1
ATOM 790 C C . ASP A 1 102 ? -8.772 -7.631 -8.276 1.00 83.94 102 ASP A C 1
ATOM 792 O O . ASP A 1 102 ? -8.575 -8.671 -7.648 1.00 83.94 102 ASP A O 1
ATOM 796 N N . GLY A 1 103 ? -7.968 -6.571 -8.120 1.00 83.69 103 GLY A N 1
ATOM 797 C CA . GLY A 1 103 ? -6.826 -6.523 -7.192 1.00 83.69 103 GLY A CA 1
ATOM 798 C C . GLY A 1 103 ? -5.633 -7.417 -7.568 1.00 83.69 103 GLY A C 1
ATOM 799 O O . GLY A 1 103 ? -4.658 -7.511 -6.825 1.00 83.69 103 GLY A O 1
ATOM 800 N N . LYS A 1 104 ? -5.668 -8.069 -8.737 1.00 85.69 104 LYS A N 1
ATOM 801 C CA . LYS A 1 104 ? -4.621 -9.005 -9.197 1.00 85.69 104 LYS A CA 1
ATOM 802 C C . LYS A 1 104 ? -3.459 -8.330 -9.915 1.00 85.69 104 LYS A C 1
ATOM 804 O O . LYS A 1 104 ? -2.404 -8.945 -10.074 1.00 85.69 104 LYS A O 1
ATOM 809 N N . LYS A 1 105 ? -3.644 -7.098 -10.392 1.00 86.75 105 LYS A N 1
ATOM 810 C CA . LYS A 1 105 ? -2.610 -6.354 -11.115 1.00 86.75 105 LYS A CA 1
ATOM 811 C C . LYS A 1 105 ? -2.414 -4.980 -10.508 1.00 86.75 105 LYS A C 1
ATOM 813 O O . LYS A 1 105 ? -3.389 -4.290 -10.226 1.00 86.75 105 LYS A O 1
ATOM 818 N N . LEU A 1 106 ? -1.154 -4.591 -10.372 1.00 87.88 106 LEU A N 1
ATOM 819 C CA . LEU A 1 106 ? -0.745 -3.250 -9.985 1.00 87.88 106 LEU A CA 1
ATOM 820 C C . LEU A 1 106 ? 0.059 -2.630 -11.129 1.00 87.88 106 LEU A C 1
ATOM 822 O O . LEU A 1 106 ? 1.057 -3.197 -11.571 1.00 87.88 106 LEU A O 1
ATOM 826 N N . ALA A 1 107 ? -0.384 -1.473 -11.601 1.00 85.12 107 ALA A N 1
ATOM 827 C CA . ALA A 1 107 ? 0.344 -0.612 -12.510 1.00 85.12 107 ALA A CA 1
ATOM 828 C C . ALA A 1 107 ? 1.095 0.458 -11.712 1.00 85.12 107 ALA A C 1
ATOM 830 O O . ALA A 1 107 ? 0.518 1.121 -10.849 1.00 85.12 107 ALA A O 1
ATOM 831 N N . LEU A 1 108 ? 2.374 0.633 -12.030 1.00 82.94 108 LEU A N 1
ATOM 832 C CA . LEU A 1 108 ? 3.223 1.673 -11.464 1.00 82.94 108 LEU A CA 1
ATOM 833 C C . LEU A 1 108 ? 3.891 2.453 -12.594 1.00 82.94 108 LEU A C 1
ATOM 835 O O . LEU A 1 108 ? 4.571 1.867 -13.440 1.00 82.94 108 LEU A O 1
ATOM 839 N N . GLY A 1 109 ? 3.665 3.765 -12.617 1.00 74.12 109 GLY A N 1
ATOM 840 C CA . GLY A 1 109 ? 4.308 4.675 -13.563 1.00 74.12 109 GLY A CA 1
ATOM 841 C C . GLY A 1 109 ? 5.672 5.159 -13.071 1.00 74.12 109 GLY A C 1
ATOM 842 O O . GLY A 1 109 ? 5.850 5.452 -11.888 1.00 74.12 109 GLY A O 1
ATOM 843 N N . PHE A 1 110 ? 6.624 5.263 -13.998 1.00 71.00 110 PHE A N 1
ATOM 844 C CA . PHE A 1 110 ? 7.985 5.746 -13.774 1.00 71.00 110 PHE A CA 1
ATOM 845 C C . PHE A 1 110 ? 8.459 6.566 -14.982 1.00 71.00 110 PHE A C 1
ATOM 847 O O . PHE A 1 110 ? 8.939 6.003 -15.971 1.00 71.00 110 PHE A O 1
ATOM 854 N N . GLY A 1 111 ? 8.333 7.893 -14.922 1.00 68.56 111 GLY A N 1
ATOM 855 C CA . GLY A 1 111 ? 8.629 8.749 -16.075 1.00 68.56 111 GLY A CA 1
ATOM 856 C C . GLY A 1 111 ? 7.816 8.311 -17.300 1.00 68.56 111 GLY A C 1
ATOM 857 O O . GLY A 1 111 ? 6.592 8.268 -17.247 1.00 68.56 111 GLY A O 1
ATOM 858 N N . GLU A 1 112 ? 8.493 7.918 -18.381 1.00 66.75 112 GLU A N 1
ATOM 859 C CA . GLU A 1 112 ? 7.861 7.440 -19.625 1.00 66.75 112 GLU A CA 1
ATOM 860 C C . GLU A 1 112 ? 7.522 5.934 -19.633 1.00 66.75 112 GLU A C 1
ATOM 862 O O . GLU A 1 112 ? 7.029 5.405 -20.631 1.00 66.75 112 GLU A O 1
ATOM 867 N N . LYS A 1 113 ? 7.804 5.205 -18.546 1.00 70.88 113 LYS A N 1
ATOM 868 C CA . LYS A 1 113 ? 7.623 3.748 -18.458 1.00 70.88 113 LYS A CA 1
ATOM 869 C C . LYS A 1 113 ? 6.492 3.384 -17.499 1.00 70.88 113 LYS A C 1
ATOM 871 O O . LYS A 1 113 ? 6.250 4.069 -16.510 1.00 70.88 113 LYS A O 1
ATOM 876 N N . VAL A 1 114 ? 5.842 2.249 -17.755 1.00 78.88 114 VAL A N 1
ATOM 877 C CA . VAL A 1 114 ? 4.863 1.637 -16.844 1.00 78.88 114 VAL A CA 1
ATOM 878 C C . VAL A 1 114 ? 5.269 0.195 -16.575 1.00 78.88 114 VAL A C 1
ATOM 880 O O . VAL A 1 11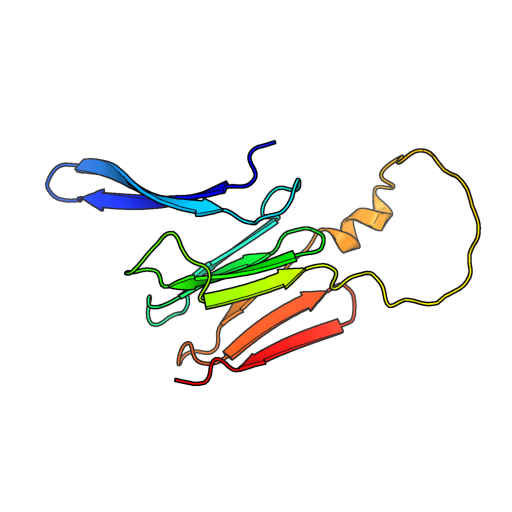4 ? 5.507 -0.573 -17.507 1.00 78.88 114 VAL A O 1
ATOM 883 N N . ALA A 1 115 ? 5.334 -0.182 -15.300 1.00 77.31 115 ALA A N 1
ATOM 884 C CA . ALA A 1 115 ? 5.478 -1.568 -14.877 1.00 77.31 115 ALA A CA 1
ATOM 885 C C . ALA A 1 115 ? 4.108 -2.145 -14.506 1.00 77.31 115 ALA A C 1
ATOM 887 O O . ALA A 1 115 ? 3.320 -1.486 -13.831 1.00 77.31 115 ALA A O 1
ATOM 888 N N . ILE A 1 116 ? 3.845 -3.387 -14.921 1.00 83.31 116 ILE A N 1
ATOM 889 C CA . ILE A 1 116 ? 2.660 -4.152 -14.518 1.00 83.31 116 ILE A CA 1
ATOM 890 C C . ILE A 1 116 ? 3.114 -5.325 -13.656 1.00 83.31 116 ILE A C 1
ATOM 892 O O . ILE A 1 116 ? 3.874 -6.183 -14.106 1.00 83.31 116 ILE A O 1
ATOM 896 N N . ILE A 1 117 ? 2.622 -5.377 -12.424 1.00 82.25 117 ILE A N 1
ATOM 897 C CA . ILE A 1 117 ? 2.922 -6.424 -11.453 1.00 82.25 117 ILE A CA 1
ATOM 898 C C . ILE A 1 117 ? 1.696 -7.310 -11.339 1.00 82.25 117 ILE A C 1
ATOM 900 O O . ILE A 1 117 ? 0.633 -6.856 -10.922 1.00 82.25 117 ILE A O 1
ATOM 904 N N . ASN A 1 118 ? 1.847 -8.575 -11.723 1.00 84.50 118 ASN A N 1
ATOM 905 C CA . ASN A 1 118 ? 0.805 -9.578 -11.549 1.00 84.50 118 ASN A CA 1
ATOM 906 C C . ASN A 1 118 ? 1.014 -10.263 -10.200 1.00 84.50 118 ASN A C 1
ATOM 908 O O . ASN A 1 118 ? 2.006 -10.965 -10.004 1.00 84.50 118 ASN A O 1
ATOM 912 N N . LEU A 1 119 ? 0.064 -10.087 -9.293 1.00 77.81 119 LEU A N 1
ATOM 913 C CA . LEU A 1 119 ? 0.003 -10.849 -8.059 1.00 77.81 119 LEU A CA 1
ATOM 914 C C . LEU A 1 119 ? -0.677 -12.182 -8.377 1.00 77.81 119 LEU A C 1
ATOM 916 O O . LEU A 1 119 ? -1.882 -12.236 -8.624 1.00 77.81 119 LEU A O 1
ATOM 920 N N . GLN A 1 120 ? 0.117 -13.254 -8.436 1.00 65.81 120 GLN A N 1
ATOM 921 C CA . GLN A 1 120 ? -0.415 -14.614 -8.512 1.00 65.81 120 GLN A CA 1
ATOM 922 C C . GLN A 1 120 ? -1.107 -14.904 -7.174 1.00 65.81 120 GLN A C 1
ATOM 924 O O . GLN A 1 120 ? -0.462 -14.860 -6.125 1.00 65.81 120 GLN A O 1
ATOM 929 N N . ARG A 1 121 ? -2.420 -15.120 -7.224 1.00 58.09 121 ARG A N 1
ATOM 930 C CA . ARG A 1 121 ? -3.222 -15.622 -6.106 1.00 58.09 121 ARG A CA 1
ATOM 931 C C . ARG A 1 121 ? -3.379 -17.126 -6.246 1.00 58.09 121 ARG A C 1
ATOM 933 O O . ARG A 1 121 ? -3.614 -17.561 -7.395 1.00 58.09 121 ARG 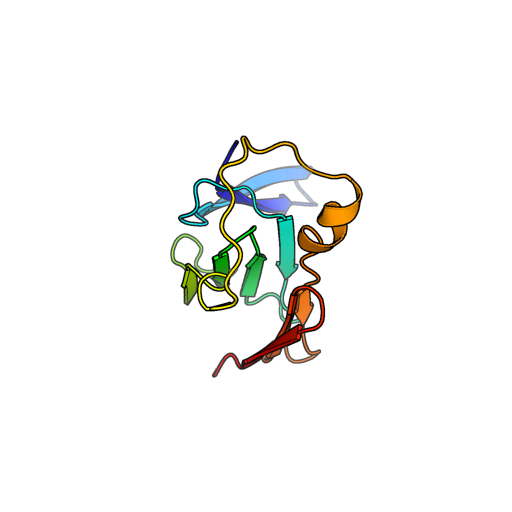A O 1
#

Nearest PDB structures (foldseek):
  6ah0-assembly1_K  TM=7.916E-01  e=1.952E-02  Homo sapiens
  1jof-assembly1_A  TM=6.816E-01  e=2.317E-02  Neurospora crassa
  8ttb-assembly1_B  TM=5.454E-01  e=1.844E-02  Homo sapiens
  8twe-assembly1_B  TM=5.617E-01  e=3.874E-02  Homo sapiens
  3dw8-assembly2_E  TM=4.632E-01  e=4.101E-02  Homo sapiens

Foldseek 3Di:
DDQWDWDWDADPVVRDIDGPATAGLVDPFHFLDWDAQLVRQKIWTDTLFKIFICGNVPHDDTPDIDGGNPPPPPDDDDDDDDPPPDPVCCLQSDWDWDADNVSQWIWTDGNVDIDIDGRDD